Protein AF-A0A5K0ZSJ2-F1 (afdb_monomer_lite)

Secondary structure (DSSP, 8-state):
----PPP------PPPPS---HHHHHHHS--TT--HHHHHHHHHTTT--HHHHHHH-

Radius of gyration: 15.23 Å; chains: 1; bounding box: 39×29×29 Å

Organism: NCBI:txid210225

Structure (mmCIF, N/CA/C/O backbone):
data_AF-A0A5K0ZSJ2-F1
#
_entry.id   AF-A0A5K0ZSJ2-F1
#
loop_
_atom_site.group_PDB
_atom_site.id
_atom_site.type_symbol
_atom_site.label_atom_id
_atom_site.label_alt_id
_atom_site.label_comp_id
_atom_site.label_asym_id
_atom_site.label_entity_id
_atom_site.label_seq_id
_atom_site.pdbx_PDB_ins_code
_atom_site.Cartn_x
_atom_site.Cartn_y
_atom_site.Cartn_z
_atom_site.occupancy
_atom_site.B_iso_or_equiv
_atom_site.auth_seq_id
_atom_site.auth_comp_id
_atom_site.auth_asym_id
_atom_site.auth_atom_id
_atom_site.pdbx_PDB_model_num
ATOM 1 N N . ALA A 1 1 ? -31.530 -9.497 0.460 1.00 46.06 1 ALA A N 1
ATOM 2 C CA . ALA A 1 1 ? -30.458 -10.025 1.323 1.00 46.06 1 ALA A CA 1
ATOM 3 C C . ALA A 1 1 ? -29.344 -8.989 1.342 1.00 46.06 1 ALA A C 1
ATOM 5 O O . ALA A 1 1 ? -28.751 -8.745 0.300 1.00 46.06 1 ALA A O 1
ATOM 6 N N . GLY A 1 2 ? -29.192 -8.257 2.448 1.00 57.81 2 GLY A N 1
ATOM 7 C CA . GLY A 1 2 ? -28.165 -7.220 2.571 1.00 57.81 2 GLY A CA 1
ATOM 8 C C . GLY A 1 2 ? -26.823 -7.873 2.871 1.00 57.81 2 GLY A C 1
ATOM 9 O O . GLY A 1 2 ? -26.760 -8.744 3.727 1.00 57.81 2 GLY A O 1
ATOM 10 N N . SER A 1 3 ? -25.782 -7.504 2.137 1.00 70.56 3 SER A N 1
ATOM 11 C CA . SER A 1 3 ? -24.420 -7.938 2.430 1.00 70.56 3 SER A CA 1
ATOM 12 C C . SER A 1 3 ? -23.934 -7.270 3.723 1.00 70.56 3 SER A C 1
ATOM 14 O O . SER A 1 3 ? -24.015 -6.045 3.810 1.00 70.56 3 SER A O 1
ATOM 16 N N . ASP A 1 4 ? -23.403 -8.040 4.675 1.00 83.44 4 ASP A N 1
ATOM 17 C CA . ASP A 1 4 ? -22.907 -7.608 6.004 1.00 83.44 4 ASP A CA 1
ATOM 18 C C . ASP A 1 4 ? -21.655 -6.696 5.971 1.00 83.44 4 ASP A C 1
ATOM 20 O O . ASP A 1 4 ? -20.939 -6.548 6.959 1.00 83.44 4 ASP A O 1
ATOM 24 N N . PHE A 1 5 ? -21.363 -6.063 4.835 1.00 83.25 5 PHE A N 1
ATOM 25 C CA . PHE A 1 5 ? -20.175 -5.232 4.672 1.00 83.25 5 PHE A CA 1
ATOM 26 C C . PHE A 1 5 ? -20.432 -3.769 5.052 1.00 83.25 5 PHE A C 1
ATOM 28 O O . PHE A 1 5 ? -21.494 -3.217 4.729 1.00 83.25 5 PHE A O 1
ATOM 35 N N . PRO A 1 6 ? -19.447 -3.104 5.684 1.00 88.56 6 PRO A N 1
ATOM 36 C CA . PRO A 1 6 ? -19.541 -1.691 6.011 1.00 88.56 6 PRO A CA 1
ATOM 37 C C . PRO A 1 6 ? -19.665 -0.844 4.741 1.00 88.56 6 PRO A C 1
ATOM 39 O O . PRO A 1 6 ? -18.981 -1.063 3.740 1.00 88.56 6 PRO A O 1
ATOM 42 N N . ARG A 1 7 ? -20.549 0.156 4.792 1.00 92.62 7 ARG A N 1
ATOM 43 C CA . ARG A 1 7 ? -20.679 1.175 3.746 1.00 92.62 7 ARG A CA 1
ATOM 44 C C . ARG A 1 7 ? -19.792 2.363 4.087 1.00 92.62 7 ARG A C 1
ATOM 46 O O . ARG A 1 7 ? -19.721 2.760 5.246 1.00 92.62 7 ARG A O 1
ATOM 53 N N . TYR A 1 8 ? -19.176 2.953 3.072 1.00 91.62 8 TYR A N 1
ATOM 54 C CA . TYR A 1 8 ? -18.395 4.177 3.204 1.00 91.62 8 TYR A CA 1
ATOM 55 C C . TYR A 1 8 ? -18.789 5.181 2.120 1.00 91.62 8 TYR A C 1
ATOM 57 O O . TYR A 1 8 ? -19.219 4.807 1.027 1.00 91.62 8 TYR A O 1
ATOM 65 N N . GLU A 1 9 ? -18.667 6.468 2.434 1.00 96.06 9 GLU A N 1
ATOM 66 C CA . GLU A 1 9 ? -18.926 7.539 1.477 1.00 96.06 9 GLU A CA 1
ATOM 67 C C . GLU A 1 9 ? -17.777 7.649 0.469 1.00 96.06 9 GLU A C 1
ATOM 69 O O . GLU A 1 9 ? -16.600 7.684 0.832 1.00 96.06 9 GLU A O 1
ATOM 74 N N . VAL A 1 10 ? -18.113 7.732 -0.819 1.00 94.50 10 VAL A N 1
ATOM 75 C CA . VAL A 1 10 ? -17.123 7.826 -1.898 1.00 94.50 10 VAL A CA 1
ATOM 76 C C . VAL A 1 10 ? -17.054 9.259 -2.409 1.00 94.50 10 VAL A C 1
ATOM 78 O O . VAL A 1 10 ? -17.992 9.758 -3.030 1.00 94.50 10 VAL A O 1
ATOM 81 N N . ARG A 1 11 ? -15.908 9.922 -2.218 1.00 95.56 11 ARG A N 1
ATOM 82 C CA . ARG A 1 11 ? -15.675 11.256 -2.788 1.00 95.56 11 ARG A CA 1
ATOM 83 C C . ARG A 1 11 ? -15.479 11.183 -4.309 1.00 95.56 11 ARG A C 1
ATOM 85 O O . ARG A 1 11 ? -14.561 10.512 -4.789 1.00 95.56 11 ARG A O 1
ATOM 92 N N . GLY A 1 12 ? -16.308 11.922 -5.049 1.00 96.00 12 GLY A N 1
ATOM 93 C CA . GLY A 1 12 ? -16.210 12.095 -6.504 1.00 96.00 12 GLY A CA 1
ATOM 94 C C . GLY A 1 12 ? -15.235 13.198 -6.948 1.00 96.00 12 GLY A C 1
ATOM 95 O O . GLY A 1 12 ? -14.538 13.801 -6.135 1.00 96.00 12 GLY A O 1
ATOM 96 N N . GLY A 1 13 ? -15.192 13.468 -8.259 1.00 96.75 13 GLY A N 1
ATOM 97 C CA . GLY A 1 13 ? -14.455 14.604 -8.844 1.00 96.75 13 GLY A CA 1
ATOM 98 C C . GLY A 1 13 ? -13.007 14.329 -9.273 1.00 96.75 13 GLY A C 1
ATOM 99 O O . GLY A 1 13 ? -12.305 15.254 -9.681 1.00 96.75 13 GLY A O 1
ATOM 100 N N . ARG A 1 14 ? -12.543 13.074 -9.209 1.00 97.50 14 ARG A N 1
ATOM 101 C CA . ARG A 1 14 ? -11.248 12.677 -9.785 1.00 97.50 14 ARG A CA 1
ATOM 102 C C . ARG A 1 14 ? -11.319 12.741 -11.316 1.00 97.50 14 ARG A C 1
ATOM 104 O O . ARG A 1 14 ? -12.294 12.279 -11.895 1.00 97.50 14 ARG A O 1
ATOM 111 N N . LYS A 1 15 ? -10.301 13.336 -11.943 1.00 97.50 15 LYS A N 1
ATOM 112 C CA . LYS A 1 15 ? -10.162 13.420 -13.406 1.00 97.50 15 LYS A CA 1
ATOM 113 C C . LYS A 1 15 ? -9.462 12.176 -13.948 1.00 97.50 15 LYS A C 1
ATOM 115 O O . LYS A 1 15 ? -8.630 11.596 -13.251 1.00 97.50 15 LYS A O 1
ATOM 120 N N . ASP A 1 16 ? -9.739 11.841 -15.201 1.00 97.75 16 ASP A N 1
ATOM 121 C CA . ASP A 1 16 ? -9.130 10.689 -15.862 1.00 97.75 16 ASP A CA 1
ATOM 122 C C . ASP A 1 16 ? -7.673 10.957 -16.255 1.00 97.75 16 ASP A C 1
ATOM 124 O O . ASP A 1 16 ? -7.319 12.024 -16.771 1.00 97.75 16 ASP A O 1
ATOM 128 N N . GLY A 1 17 ? -6.818 9.962 -16.018 1.00 96.75 17 GLY A N 1
ATOM 129 C CA . GLY A 1 17 ? -5.437 9.971 -16.488 1.00 96.75 17 GLY A CA 1
ATOM 130 C C . GLY A 1 17 ? -5.364 9.819 -18.009 1.00 96.75 17 GLY A C 1
ATOM 131 O O . GLY A 1 17 ? -6.185 9.142 -18.620 1.00 96.75 17 GLY A O 1
ATOM 132 N N . ARG A 1 18 ? -4.354 10.435 -18.632 1.00 97.94 18 ARG A N 1
ATOM 133 C CA . ARG A 1 18 ? -4.096 10.337 -20.086 1.00 97.94 18 ARG A CA 1
ATOM 134 C C . ARG A 1 18 ? -2.904 9.441 -20.438 1.00 97.94 18 ARG A C 1
ATOM 136 O O . ARG A 1 18 ? -2.523 9.369 -21.601 1.00 97.94 18 ARG A O 1
ATOM 143 N N . VAL A 1 19 ? -2.292 8.813 -19.437 1.00 97.44 19 VAL A N 1
ATOM 144 C CA . VAL A 1 19 ? -1.077 8.000 -19.557 1.00 97.44 19 VAL A CA 1
ATOM 145 C C . VAL A 1 19 ? -1.333 6.651 -18.898 1.00 97.44 19 VAL A C 1
ATOM 147 O O . VAL A 1 19 ? -1.904 6.592 -17.811 1.00 97.44 19 VAL A O 1
ATOM 150 N N . SER A 1 20 ? -0.924 5.581 -19.575 1.00 96.12 20 SER A N 1
ATOM 151 C CA . SER A 1 20 ? -0.987 4.208 -19.080 1.00 96.12 20 SER A CA 1
ATOM 152 C C . SER A 1 20 ? 0.241 3.460 -19.589 1.00 96.12 20 SER A C 1
ATOM 154 O O . SER A 1 20 ? 0.397 3.275 -20.796 1.00 96.12 20 SER A O 1
ATOM 156 N N . LEU A 1 21 ? 1.141 3.090 -18.677 1.00 97.88 21 LEU A N 1
ATOM 157 C CA . LEU A 1 21 ? 2.404 2.427 -18.994 1.00 97.88 21 LEU A CA 1
ATOM 158 C C . LEU A 1 21 ? 2.493 1.097 -18.242 1.00 97.88 21 LEU A C 1
ATOM 160 O O . LEU A 1 21 ? 2.492 1.068 -17.014 1.00 97.88 21 LEU A O 1
ATOM 164 N N . ALA A 1 22 ? 2.635 -0.011 -18.972 1.00 96.75 22 ALA A N 1
ATOM 165 C CA . ALA A 1 22 ? 2.750 -1.343 -18.368 1.00 96.75 22 ALA A CA 1
ATOM 166 C C . ALA A 1 22 ? 3.969 -1.473 -17.431 1.00 96.75 22 ALA A C 1
ATOM 168 O O . ALA A 1 22 ? 3.920 -2.189 -16.432 1.00 96.75 22 ALA A O 1
ATOM 169 N N . SER A 1 23 ? 5.053 -0.744 -17.717 1.00 96.94 23 SER A N 1
ATOM 170 C CA . SER A 1 23 ? 6.248 -0.695 -16.868 1.00 96.94 23 SER A CA 1
ATOM 171 C C . SER A 1 23 ? 5.966 -0.135 -15.470 1.00 96.94 23 SER A C 1
ATOM 173 O O . SER A 1 23 ? 6.553 -0.601 -14.493 1.00 96.94 23 SER A O 1
ATOM 175 N N . GLU A 1 24 ? 5.043 0.823 -15.346 1.00 94.81 24 GLU A N 1
ATOM 176 C CA . GLU A 1 24 ? 4.645 1.374 -14.047 1.00 94.81 24 GLU A CA 1
ATOM 177 C C . GLU A 1 24 ? 3.869 0.338 -13.234 1.00 94.81 24 GLU A C 1
ATOM 179 O O . GLU A 1 24 ? 4.099 0.198 -12.037 1.00 94.81 24 GLU A O 1
ATOM 184 N N . THR A 1 25 ? 3.009 -0.452 -13.882 1.00 93.38 25 THR A N 1
ATOM 185 C CA . THR A 1 25 ? 2.264 -1.537 -13.231 1.00 93.38 25 THR A CA 1
ATOM 186 C C . THR A 1 25 ? 3.200 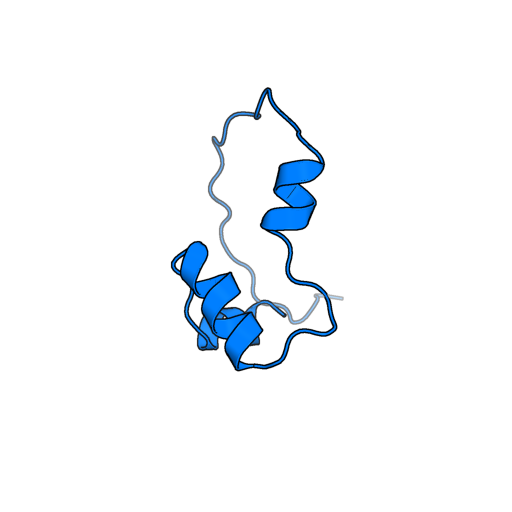-2.586 -12.638 1.00 93.38 25 THR A C 1
ATOM 188 O O . THR A 1 25 ? 3.043 -2.952 -11.479 1.00 93.38 25 THR A O 1
ATOM 191 N N . ILE A 1 26 ? 4.215 -3.018 -13.392 1.00 91.25 26 ILE A N 1
ATOM 192 C CA . ILE A 1 26 ? 5.219 -3.988 -12.916 1.00 91.25 26 ILE A CA 1
ATOM 193 C C . ILE A 1 26 ? 5.995 -3.433 -11.711 1.00 91.25 26 ILE A C 1
ATOM 195 O O . ILE A 1 26 ? 6.364 -4.177 -10.808 1.00 91.25 26 ILE A O 1
ATOM 199 N N . THR A 1 27 ? 6.221 -2.119 -11.683 1.00 92.12 27 THR A N 1
ATOM 2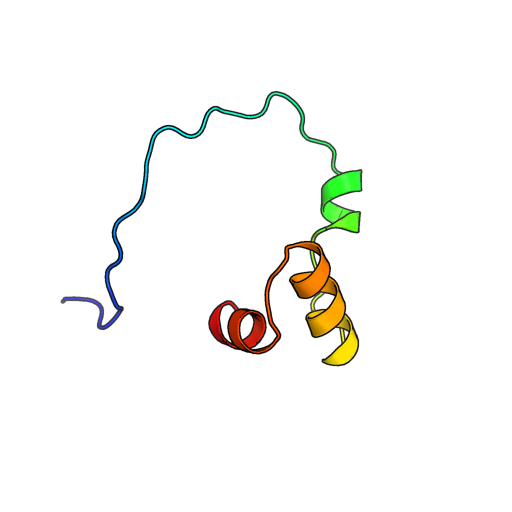00 C CA . THR A 1 27 ? 6.961 -1.446 -10.608 1.00 92.12 27 THR A CA 1
ATOM 201 C C . THR A 1 27 ? 6.112 -1.238 -9.347 1.00 92.12 27 THR A C 1
ATOM 203 O O . THR A 1 27 ? 6.644 -1.281 -8.240 1.00 92.12 27 THR A O 1
ATOM 206 N N . PHE A 1 28 ? 4.803 -0.998 -9.497 1.00 90.44 28 PHE A N 1
ATOM 207 C CA . PHE A 1 28 ? 3.918 -0.525 -8.423 1.00 90.44 28 PHE A CA 1
ATOM 208 C C . PHE A 1 28 ? 2.736 -1.452 -8.094 1.00 90.44 28 PHE A C 1
ATOM 210 O O . PHE A 1 28 ? 1.840 -1.027 -7.365 1.00 90.44 28 PHE A O 1
ATOM 217 N N . ILE A 1 29 ? 2.735 -2.706 -8.555 1.00 91.44 29 ILE A N 1
ATOM 218 C CA . ILE A 1 29 ? 1.846 -3.762 -8.044 1.00 91.44 29 ILE A CA 1
ATOM 219 C C . ILE A 1 29 ? 2.674 -4.850 -7.340 1.00 91.44 29 ILE A C 1
ATOM 221 O O . ILE A 1 29 ? 3.610 -5.377 -7.945 1.00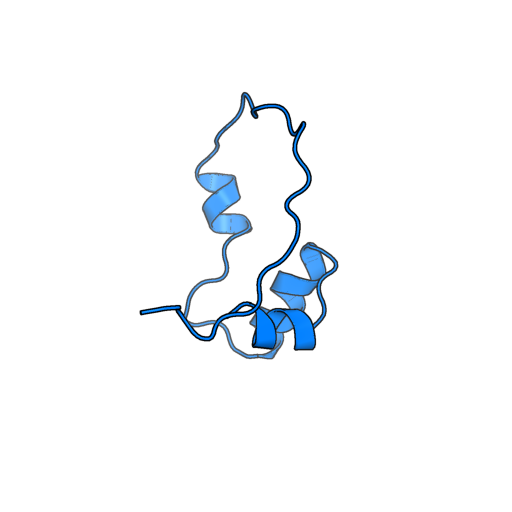 91.44 29 ILE A O 1
ATOM 225 N N . PRO A 1 30 ? 2.353 -5.205 -6.079 1.00 89.94 30 PRO A N 1
ATOM 226 C CA . PRO A 1 30 ? 3.096 -6.229 -5.356 1.00 89.94 30 PRO A CA 1
ATOM 227 C C . PRO A 1 30 ? 2.788 -7.626 -5.930 1.00 89.94 30 PRO A C 1
ATOM 229 O O . PRO A 1 30 ? 1.614 -7.955 -6.120 1.00 89.94 30 PRO A O 1
ATOM 232 N N . PRO A 1 31 ? 3.795 -8.480 -6.200 1.00 90.88 31 PRO A N 1
ATOM 233 C CA . PRO A 1 31 ? 3.550 -9.871 -6.567 1.00 90.88 31 PRO A CA 1
ATOM 234 C C . PRO A 1 31 ? 3.036 -10.686 -5.365 1.00 90.88 31 PRO A C 1
ATOM 236 O O . PRO A 1 31 ? 3.374 -10.373 -4.221 1.00 90.88 31 PRO A O 1
ATOM 239 N N . PRO A 1 32 ? 2.294 -11.788 -5.594 1.00 90.94 32 PRO A N 1
ATOM 240 C CA . PRO A 1 32 ? 1.722 -12.610 -4.519 1.00 90.94 32 PRO A CA 1
ATOM 241 C C . PRO A 1 32 ? 2.773 -13.407 -3.728 1.00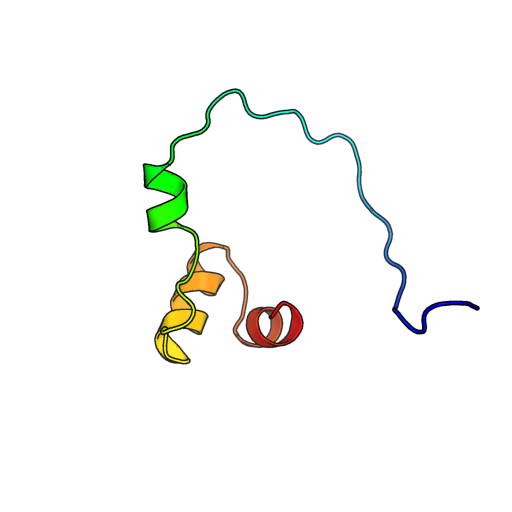 90.94 32 PRO A C 1
ATOM 243 O O . PRO A 1 32 ? 2.440 -14.102 -2.777 1.00 90.94 32 PRO A O 1
ATOM 246 N N . THR A 1 33 ? 4.040 -13.341 -4.139 1.00 94.19 33 THR A N 1
ATOM 247 C CA . THR A 1 33 ? 5.166 -14.063 -3.538 1.00 94.19 33 THR A CA 1
ATOM 248 C C . THR A 1 33 ? 6.013 -13.190 -2.609 1.00 94.19 33 THR A C 1
ATOM 250 O O . THR A 1 33 ? 7.081 -13.633 -2.189 1.00 94.19 33 THR A O 1
ATOM 253 N N . LEU A 1 34 ? 5.611 -11.942 -2.335 1.00 93.12 34 LEU A N 1
ATOM 254 C CA . LEU A 1 34 ? 6.324 -11.093 -1.378 1.00 93.12 34 LEU A CA 1
ATOM 255 C C . LEU A 1 34 ? 6.194 -11.639 0.045 1.00 93.12 34 LEU A C 1
ATOM 257 O O . LEU A 1 34 ? 5.128 -12.091 0.458 1.00 93.12 34 LEU A O 1
ATOM 261 N N . ASP A 1 35 ? 7.274 -11.521 0.813 1.00 95.38 35 ASP A N 1
ATOM 262 C CA . ASP A 1 35 ? 7.215 -11.682 2.261 1.00 95.38 35 ASP A CA 1
ATOM 263 C C . ASP A 1 35 ? 6.628 -10.430 2.947 1.00 95.38 35 ASP A C 1
ATOM 265 O O . ASP A 1 35 ? 6.402 -9.385 2.327 1.00 95.38 35 ASP A O 1
ATOM 269 N N . VAL A 1 36 ? 6.400 -10.526 4.259 1.00 94.69 36 VAL A N 1
ATOM 270 C CA . VAL A 1 36 ? 5.804 -9.447 5.067 1.00 94.69 36 VAL A CA 1
ATOM 271 C C . VAL A 1 36 ? 6.633 -8.158 5.016 1.00 94.69 36 VAL A C 1
ATOM 273 O O . VAL A 1 36 ? 6.072 -7.062 4.994 1.00 94.69 36 VAL A O 1
ATOM 276 N N . SER A 1 37 ? 7.964 -8.265 4.957 1.00 95.94 37 SER A N 1
ATOM 277 C CA . SER A 1 37 ? 8.845 -7.095 4.875 1.00 95.94 37 SER A CA 1
ATOM 278 C C . SER A 1 37 ? 8.722 -6.396 3.517 1.00 95.94 37 SER A C 1
ATOM 280 O O . SER A 1 37 ? 8.683 -5.163 3.442 1.00 95.94 37 SER A O 1
ATOM 282 N N . GLY A 1 38 ? 8.572 -7.185 2.450 1.00 94.81 38 GLY A N 1
ATOM 283 C CA . GLY A 1 38 ? 8.278 -6.729 1.101 1.00 94.81 38 GLY A CA 1
ATOM 284 C C . GLY A 1 38 ? 6.943 -5.999 1.036 1.00 94.81 38 GLY A C 1
ATOM 285 O O . GLY A 1 38 ? 6.899 -4.878 0.531 1.00 94.81 38 GLY A O 1
ATOM 286 N N . ILE A 1 39 ? 5.883 -6.583 1.603 1.00 94.75 39 ILE A N 1
ATOM 287 C CA . ILE A 1 39 ? 4.545 -5.972 1.672 1.00 94.75 39 ILE A CA 1
ATOM 288 C C . ILE A 1 39 ? 4.600 -4.626 2.407 1.00 94.75 39 ILE A C 1
ATOM 290 O O . ILE A 1 39 ? 4.130 -3.622 1.870 1.00 94.75 39 ILE A O 1
ATOM 294 N N . ALA A 1 40 ? 5.238 -4.573 3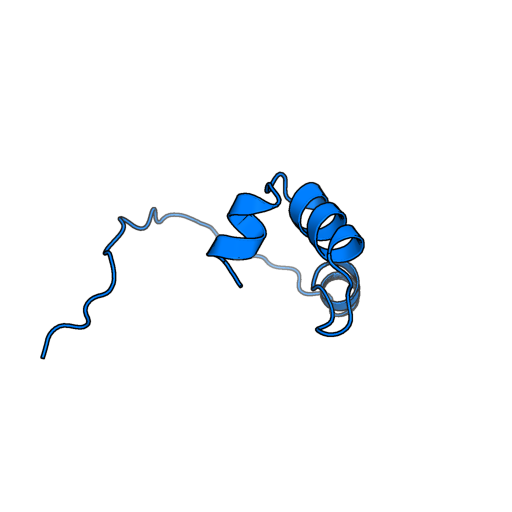.583 1.00 95.19 40 ALA A N 1
ATOM 295 C CA . ALA A 1 40 ? 5.363 -3.346 4.372 1.00 95.19 40 ALA A CA 1
ATOM 296 C C . ALA A 1 40 ? 6.065 -2.223 3.591 1.00 95.19 40 ALA A C 1
ATOM 298 O O . ALA A 1 40 ? 5.590 -1.086 3.556 1.00 95.19 40 ALA A O 1
ATOM 299 N N . ARG A 1 41 ? 7.173 -2.538 2.907 1.00 94.62 41 ARG A N 1
ATOM 300 C CA . ARG A 1 41 ? 7.881 -1.568 2.059 1.00 94.62 41 ARG A CA 1
ATOM 301 C C . ARG A 1 41 ? 7.007 -1.093 0.900 1.00 94.62 41 ARG A C 1
ATOM 303 O O . ARG A 1 41 ? 7.025 0.091 0.573 1.00 94.62 41 ARG A O 1
ATOM 310 N N . PHE A 1 42 ? 6.264 -2.002 0.277 1.00 94.50 42 PHE A N 1
ATOM 311 C CA . PHE A 1 42 ? 5.465 -1.712 -0.908 1.00 94.50 42 PHE A CA 1
ATOM 312 C C . PHE A 1 42 ? 4.290 -0.776 -0.607 1.00 94.50 42 PHE A C 1
ATOM 314 O O . PHE A 1 42 ? 4.108 0.234 -1.288 1.00 94.50 42 PHE A O 1
ATOM 321 N N . PHE A 1 43 ? 3.539 -1.067 0.456 1.00 95.19 43 PHE A N 1
ATOM 322 C CA . PHE A 1 43 ? 2.471 -0.197 0.952 1.00 95.19 43 PHE A CA 1
ATOM 323 C C . PHE A 1 43 ? 3.035 1.138 1.465 1.00 95.19 43 PHE A C 1
ATOM 325 O O . PHE A 1 43 ? 2.489 2.201 1.156 1.00 95.19 43 PHE A O 1
ATOM 332 N N . GLY A 1 44 ? 4.205 1.111 2.113 1.00 95.44 44 GLY A N 1
ATOM 333 C CA . GLY A 1 44 ? 4.906 2.308 2.583 1.00 95.44 44 GLY A CA 1
ATOM 334 C C . GLY A 1 44 ? 5.257 3.311 1.477 1.00 95.44 44 GLY A C 1
ATOM 335 O O . GLY A 1 44 ? 5.172 4.516 1.702 1.00 95.44 44 GLY A O 1
ATOM 336 N N . VAL A 1 45 ? 5.556 2.860 0.250 1.00 94.88 45 VAL A N 1
ATOM 337 C CA . VAL A 1 45 ? 5.779 3.755 -0.913 1.00 94.88 45 VAL A CA 1
ATOM 338 C C . VAL A 1 45 ? 4.536 4.593 -1.246 1.00 94.88 45 VAL A C 1
ATOM 340 O O . VAL A 1 45 ? 4.657 5.681 -1.811 1.00 94.88 45 VAL A O 1
ATOM 343 N N . LYS A 1 46 ? 3.338 4.118 -0.890 1.00 95.12 46 LYS A N 1
ATOM 344 C CA . LYS A 1 46 ? 2.069 4.847 -1.046 1.00 95.12 46 LYS A CA 1
ATOM 345 C C . LYS A 1 46 ? 1.618 5.551 0.238 1.00 95.12 46 LYS A C 1
ATOM 347 O O . LYS A 1 46 ? 0.515 6.085 0.267 1.00 95.12 46 LYS A O 1
ATOM 352 N N . GLY A 1 47 ? 2.469 5.591 1.265 1.00 96.62 47 GLY A N 1
ATOM 353 C CA . GLY A 1 47 ? 2.157 6.192 2.561 1.00 96.62 47 GLY A CA 1
ATOM 354 C C . GLY A 1 47 ? 1.195 5.362 3.412 1.00 96.62 47 GLY A C 1
ATOM 355 O O . GLY A 1 47 ? 0.578 5.917 4.314 1.00 96.62 47 GLY A O 1
ATOM 356 N N . LEU A 1 48 ? 1.052 4.065 3.117 1.00 97.06 48 LEU A N 1
ATOM 357 C CA . LEU A 1 48 ? 0.193 3.139 3.854 1.00 97.06 48 LEU A CA 1
ATOM 358 C C . LEU A 1 48 ? 1.007 2.336 4.873 1.00 97.06 48 LEU A C 1
ATOM 360 O O . LEU A 1 48 ? 2.173 2.002 4.641 1.00 97.06 48 LEU A O 1
ATOM 364 N N . THR A 1 49 ? 0.384 2.029 6.004 1.00 97.06 49 THR A N 1
ATOM 365 C CA . THR A 1 49 ? 0.976 1.243 7.090 1.00 97.06 49 THR A CA 1
ATOM 366 C C . THR A 1 49 ? 0.841 -0.262 6.840 1.00 97.06 49 THR A C 1
ATOM 368 O O . THR A 1 49 ? 0.155 -0.706 5.920 1.00 97.06 49 THR A O 1
ATOM 371 N N . LEU A 1 50 ? 1.497 -1.077 7.675 1.00 95.44 50 LEU A N 1
ATOM 372 C CA . LEU A 1 50 ? 1.307 -2.531 7.640 1.00 95.44 50 LEU A CA 1
ATOM 373 C C . LEU A 1 50 ? -0.125 -2.936 8.035 1.00 95.44 50 LEU A C 1
ATOM 375 O O . LEU A 1 50 ? -0.637 -3.917 7.511 1.00 95.44 50 LEU A O 1
ATOM 379 N N . ASP A 1 51 ? -0.775 -2.175 8.916 1.00 97.25 51 ASP A N 1
ATOM 380 C CA . ASP A 1 51 ? -2.166 -2.421 9.317 1.00 97.25 51 ASP A CA 1
ATOM 381 C C . ASP A 1 51 ? -3.140 -2.154 8.157 1.00 97.25 51 ASP A C 1
ATOM 383 O O . ASP A 1 51 ? -4.023 -2.966 7.873 1.00 97.25 51 ASP A O 1
ATOM 387 N N . ASP A 1 52 ? -2.896 -1.083 7.391 1.00 96.44 52 ASP A N 1
ATOM 388 C CA . ASP A 1 52 ? -3.617 -0.822 6.140 1.00 96.44 52 ASP A CA 1
ATOM 389 C C . ASP A 1 52 ? -3.417 -1.968 5.141 1.00 96.44 52 ASP A C 1
ATOM 391 O O . ASP A 1 52 ? -4.361 -2.380 4.473 1.00 96.44 52 ASP A O 1
ATOM 395 N N . ALA A 1 53 ? -2.199 -2.514 5.046 1.00 93.12 53 ALA A N 1
ATOM 396 C CA . ALA A 1 53 ? -1.918 -3.643 4.165 1.00 93.12 53 ALA A CA 1
ATOM 397 C C . ALA A 1 53 ? -2.718 -4.890 4.556 1.00 93.12 53 ALA A C 1
ATOM 399 O O . ALA A 1 53 ? -3.315 -5.518 3.691 1.00 93.12 53 ALA A O 1
ATOM 400 N N . VAL A 1 54 ? -2.785 -5.227 5.846 1.00 94.00 54 VAL A N 1
ATOM 401 C CA . VAL A 1 54 ? -3.589 -6.362 6.334 1.00 94.00 54 VAL A CA 1
ATOM 402 C C . VAL A 1 54 ? -5.085 -6.129 6.114 1.00 94.00 54 VAL A C 1
ATOM 404 O O . VAL A 1 54 ? -5.808 -7.071 5.818 1.00 94.00 54 VAL A O 1
ATOM 407 N N . THR A 1 55 ? -5.548 -4.885 6.233 1.00 94.44 55 THR A N 1
ATOM 408 C CA . THR A 1 55 ? -6.962 -4.529 6.042 1.00 94.44 55 THR A CA 1
ATOM 409 C C . THR A 1 55 ? -7.395 -4.569 4.571 1.00 94.44 55 THR A C 1
ATOM 411 O O . THR A 1 55 ? -8.563 -4.826 4.281 1.00 94.44 55 THR A O 1
ATOM 414 N N . LEU A 1 56 ? -6.484 -4.266 3.641 1.00 89.50 56 LEU A N 1
ATOM 415 C CA . LEU A 1 56 ? -6.778 -4.101 2.212 1.00 89.50 56 LEU A CA 1
ATOM 416 C C . LEU A 1 56 ? -6.432 -5.324 1.342 1.00 89.50 56 LEU A C 1
ATOM 418 O O . LEU A 1 56 ? -6.766 -5.308 0.154 1.00 89.50 56 LEU A O 1
ATOM 422 N N . LEU A 1 57 ? -5.749 -6.331 1.897 1.00 83.25 57 LEU A N 1
ATOM 423 C CA . LEU A 1 57 ? -5.474 -7.627 1.255 1.00 83.25 57 LEU A CA 1
ATOM 424 C C . LEU A 1 57 ? -6.640 -8.604 1.453 1.00 83.25 57 LEU A C 1
ATOM 426 O O . LEU A 1 57 ? -6.956 -9.311 0.468 1.00 83.25 57 LEU A O 1
#

Foldseek 3Di:
DDDPDDDDDDDDDDDDDPDDDVVVVVVQPDDPPDDLVRLQVNCVVVVHHSVNSVVVD

InterPro domains:
  IPR002016 Haem peroxidase [PF00141] (5-56)
  IPR0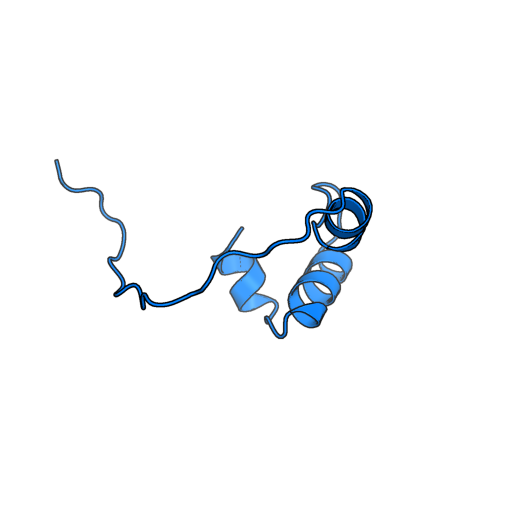02016 Haem peroxidase [PS50873] (1-57)
  IPR010255 Haem peroxidase superfamily [SSF48113] (4-57)

pLDDT: mean 92.15, std 9.0, range [46.06, 97.94]

Sequence (57 aa):
AGSDFPRYEVRGGRKDGRVSLASETITFIPPPTLDVSGIARFFGVKGLTLDDAVTLL